Protein AF-A0A924C9G8-F1 (afdb_monomer_lite)

Secondary structure (DSSP, 8-state):
-HHHHHHHHHHHHHTSTTSSS-HHHHHHHTT---HHHHHHHHHHHHSS-HHHHHHT--

Radius of gyration: 10.07 Å; chains: 1; bounding box: 21×20×28 Å

Structure (mmCIF, N/CA/C/O backbone):
data_AF-A0A924C9G8-F1
#
_entry.id   AF-A0A924C9G8-F1
#
loop_
_atom_site.group_PDB
_atom_site.id
_atom_site.type_symbol
_atom_site.label_atom_id
_atom_site.label_alt_id
_atom_site.label_comp_id
_atom_site.label_asym_id
_atom_site.label_entity_id
_atom_site.label_seq_id
_atom_site.pdbx_PDB_ins_code
_atom_site.Cartn_x
_atom_site.Cartn_y
_atom_site.Cartn_z
_atom_site.occupancy
_atom_site.B_iso_or_equiv
_atom_site.auth_seq_id
_atom_site.auth_comp_id
_atom_site.auth_asym_id
_atom_site.auth_atom_id
_atom_site.pdbx_PDB_model_num
ATOM 1 N N . MET A 1 1 ? 4.212 -3.052 -15.813 1.00 58.91 1 MET A N 1
ATOM 2 C CA . MET A 1 1 ? 4.924 -3.885 -14.811 1.00 58.91 1 MET A CA 1
ATOM 3 C C . MET A 1 1 ? 4.633 -3.469 -13.363 1.00 58.91 1 MET A C 1
ATOM 5 O O . MET A 1 1 ? 4.198 -4.317 -12.596 1.00 58.91 1 MET A O 1
ATOM 9 N N . ASN A 1 2 ? 4.767 -2.194 -12.969 1.00 66.69 2 ASN A N 1
ATOM 10 C CA . ASN A 1 2 ? 4.556 -1.780 -11.565 1.00 66.69 2 ASN A CA 1
ATOM 11 C C . ASN A 1 2 ? 3.114 -1.935 -11.046 1.00 66.69 2 ASN A C 1
ATOM 13 O O . ASN A 1 2 ? 2.932 -2.236 -9.875 1.00 66.69 2 ASN A O 1
ATOM 17 N N . LYS A 1 3 ? 2.097 -1.772 -11.904 1.00 71.19 3 LYS A N 1
ATOM 18 C CA . LYS A 1 3 ? 0.678 -1.917 -11.520 1.00 71.19 3 LYS A CA 1
ATOM 19 C C . LYS A 1 3 ? 0.335 -3.333 -11.048 1.00 71.19 3 LYS A C 1
ATOM 21 O O . LYS A 1 3 ? -0.322 -3.490 -10.029 1.00 71.19 3 LYS A O 1
ATOM 26 N N . HIS A 1 4 ? 0.841 -4.347 -11.751 1.00 77.75 4 HIS A N 1
ATOM 27 C CA . HIS A 1 4 ? 0.615 -5.749 -11.400 1.00 77.75 4 HIS A CA 1
ATOM 28 C C . HIS A 1 4 ? 1.290 -6.100 -10.069 1.00 77.75 4 HIS A C 1
ATOM 30 O O . HIS A 1 4 ? 0.638 -6.608 -9.168 1.00 77.75 4 HIS A O 1
ATOM 36 N N . ARG A 1 5 ? 2.556 -5.692 -9.895 1.00 76.69 5 ARG A N 1
ATOM 37 C CA . ARG A 1 5 ? 3.308 -5.866 -8.640 1.00 76.69 5 ARG A CA 1
ATOM 38 C C . ARG A 1 5 ? 2.560 -5.292 -7.441 1.00 76.69 5 ARG A C 1
ATOM 40 O O . ARG A 1 5 ? 2.460 -5.948 -6.417 1.00 76.69 5 ARG A O 1
ATOM 47 N N . VAL A 1 6 ? 1.981 -4.102 -7.588 1.00 75.44 6 VAL A N 1
ATOM 48 C CA . VAL A 1 6 ? 1.259 -3.443 -6.491 1.00 75.44 6 VAL A CA 1
ATOM 49 C C . VAL A 1 6 ? -0.069 -4.116 -6.192 1.00 75.44 6 VAL A C 1
ATOM 51 O O . VAL A 1 6 ? -0.442 -4.182 -5.028 1.00 75.44 6 VAL A O 1
ATOM 54 N N . SER A 1 7 ? -0.757 -4.644 -7.206 1.00 79.00 7 SER A N 1
ATOM 55 C CA . SER A 1 7 ? -1.970 -5.438 -6.994 1.00 79.00 7 SER A CA 1
ATOM 56 C C . SER A 1 7 ? -1.669 -6.663 -6.134 1.00 79.00 7 SER A C 1
ATOM 58 O O . SER A 1 7 ? -2.317 -6.861 -5.114 1.00 79.00 7 SER A O 1
ATOM 60 N N . ILE A 1 8 ? -0.611 -7.406 -6.477 1.00 76.81 8 ILE A N 1
ATOM 61 C CA . ILE A 1 8 ? -0.207 -8.609 -5.742 1.00 76.81 8 ILE A CA 1
ATOM 62 C C . ILE A 1 8 ? 0.278 -8.242 -4.332 1.00 76.81 8 ILE A C 1
ATOM 64 O O . ILE A 1 8 ? -0.099 -8.890 -3.365 1.00 76.81 8 ILE A O 1
ATOM 68 N N . THR A 1 9 ? 1.042 -7.150 -4.177 1.00 75.75 9 THR A N 1
ATOM 69 C CA . THR A 1 9 ? 1.453 -6.661 -2.849 1.00 75.75 9 THR A CA 1
ATOM 70 C C . THR A 1 9 ? 0.259 -6.220 -1.995 1.00 75.75 9 THR A C 1
ATOM 72 O O . THR A 1 9 ? 0.279 -6.392 -0.779 1.00 75.75 9 THR A O 1
ATOM 75 N N . LYS A 1 10 ? -0.786 -5.645 -2.602 1.00 75.81 10 LYS A N 1
ATOM 76 C CA . LYS A 1 10 ? -2.015 -5.244 -1.905 1.00 75.81 10 LYS A CA 1
ATOM 77 C C . LYS A 1 10 ? -2.798 -6.467 -1.434 1.00 75.81 10 LYS A C 1
ATOM 79 O O . LYS A 1 10 ? -3.241 -6.490 -0.294 1.00 75.81 10 LYS A O 1
ATOM 84 N N . GLU A 1 11 ? -2.930 -7.472 -2.291 1.00 78.12 11 GLU A N 1
ATOM 85 C CA . GLU A 1 11 ? -3.599 -8.738 -1.977 1.00 78.12 11 GLU A CA 1
ATOM 86 C C . GLU A 1 11 ? -2.848 -9.503 -0.877 1.00 78.12 11 GLU A C 1
ATOM 88 O O . GLU A 1 11 ? -3.447 -9.952 0.094 1.00 78.12 11 GLU A O 1
ATOM 93 N N . ALA A 1 12 ? -1.517 -9.519 -0.956 1.00 75.62 12 ALA A N 1
ATOM 94 C CA . ALA A 1 12 ? -0.627 -9.995 0.095 1.00 75.62 12 ALA A CA 1
ATOM 95 C C . ALA A 1 12 ? -0.882 -9.283 1.437 1.00 75.62 12 ALA A C 1
ATOM 97 O O . ALA A 1 12 ? -1.116 -9.938 2.450 1.00 75.62 12 ALA A O 1
ATOM 98 N N . LEU A 1 13 ? -0.891 -7.946 1.445 1.00 72.75 13 LEU A N 1
ATOM 99 C CA . LEU A 1 13 ? -1.150 -7.151 2.651 1.00 72.75 13 LEU A CA 1
ATOM 100 C C . LEU A 1 13 ? -2.560 -7.365 3.223 1.00 72.75 13 LEU A C 1
ATOM 102 O O . LEU A 1 13 ? -2.713 -7.343 4.438 1.00 72.75 13 LEU A O 1
ATOM 106 N N . LEU A 1 14 ? -3.565 -7.581 2.369 1.00 72.31 14 LEU A N 1
ATOM 107 C CA . LEU A 1 14 ? -4.945 -7.882 2.772 1.00 72.31 14 LEU A CA 1
ATOM 108 C C . LEU A 1 14 ? -5.106 -9.301 3.320 1.00 72.31 14 LEU A C 1
ATOM 110 O O . LEU A 1 14 ? -5.940 -9.532 4.186 1.00 72.31 14 LEU A O 1
ATOM 114 N N . SER A 1 15 ? -4.316 -10.253 2.827 1.00 70.25 15 SER A N 1
ATOM 115 C CA . SER A 1 15 ? -4.435 -11.663 3.195 1.00 70.25 15 SER A CA 1
ATOM 116 C C . SER A 1 15 ? -3.953 -11.971 4.623 1.00 70.25 15 SER A C 1
ATOM 118 O O . SER A 1 15 ? -3.969 -13.142 4.999 1.00 70.25 15 SER A O 1
ATOM 120 N N . GLY A 1 16 ? -3.443 -11.000 5.395 1.00 63.97 16 GLY A N 1
ATOM 121 C CA . GLY A 1 16 ? -2.892 -11.211 6.751 1.00 63.97 16 GLY A CA 1
ATOM 122 C C . GLY A 1 16 ? -1.590 -12.033 6.797 1.00 63.97 16 GLY A C 1
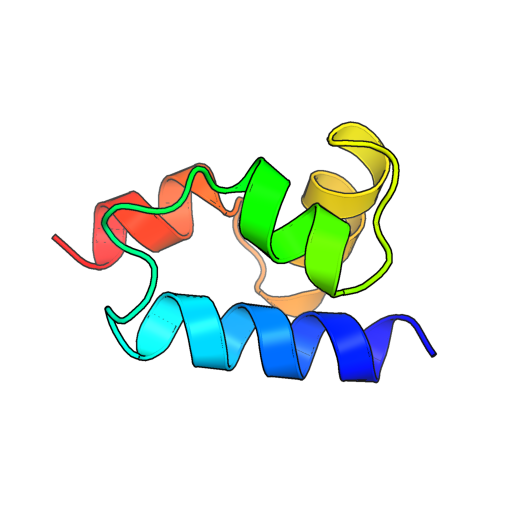ATOM 123 O O . GLY A 1 16 ? -0.815 -11.955 7.744 1.00 63.97 16 GLY A O 1
ATOM 124 N N . LYS A 1 17 ? -1.253 -12.743 5.711 1.00 57.94 17 LYS A N 1
ATOM 125 C CA . LYS A 1 17 ? -0.056 -13.592 5.551 1.00 57.94 17 LYS A CA 1
ATOM 126 C C . LYS A 1 17 ? 1.275 -12.900 5.843 1.00 57.94 17 LYS A C 1
ATOM 128 O O . LYS A 1 17 ? 2.276 -13.572 6.068 1.00 57.94 17 LYS A O 1
ATOM 133 N N . TYR A 1 18 ? 1.296 -11.574 5.833 1.00 62.34 18 TYR A N 1
ATOM 134 C CA . TYR A 1 18 ? 2.502 -10.783 6.018 1.00 62.34 18 TYR A CA 1
ATOM 135 C C . TYR A 1 18 ? 2.453 -9.895 7.263 1.00 62.34 18 TYR A C 1
ATOM 137 O O . TYR A 1 18 ? 3.240 -8.956 7.370 1.00 62.34 18 TYR A O 1
ATOM 145 N N . GLU A 1 19 ? 1.586 -10.191 8.233 1.00 57.94 19 GLU A N 1
ATOM 146 C CA . GLU A 1 19 ? 1.574 -9.499 9.529 1.00 57.94 19 GLU A CA 1
ATOM 147 C C .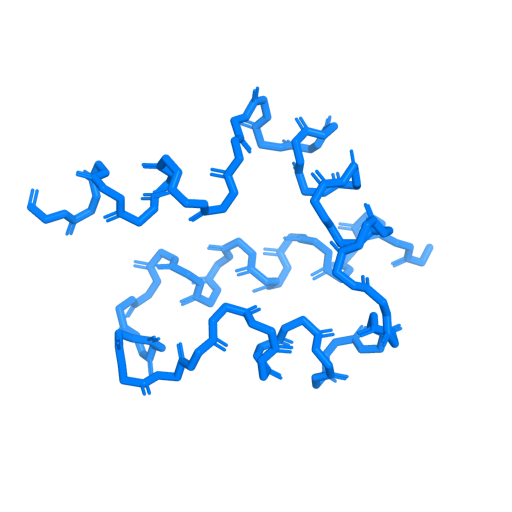 GLU A 1 19 ? 2.949 -9.508 10.219 1.00 57.94 19 GLU A C 1
ATOM 149 O O . GLU A 1 19 ? 3.360 -8.483 10.775 1.00 57.94 19 GLU A O 1
ATOM 154 N N . ASN A 1 20 ? 3.684 -10.620 10.078 1.00 59.53 20 ASN A N 1
ATOM 155 C CA . ASN A 1 20 ? 5.044 -10.821 10.589 1.00 59.53 20 ASN A CA 1
ATOM 156 C C . ASN A 1 20 ? 6.156 -10.379 9.619 1.00 59.53 20 ASN A C 1
ATOM 158 O O . ASN A 1 20 ? 7.308 -10.227 10.024 1.00 59.53 20 ASN A O 1
ATOM 162 N N . HIS A 1 21 ? 5.840 -10.136 8.345 1.00 59.19 21 HIS A N 1
ATOM 163 C CA . HIS A 1 21 ? 6.823 -9.646 7.385 1.00 59.19 21 HIS A CA 1
ATOM 164 C C . HIS A 1 21 ? 6.855 -8.119 7.402 1.00 59.19 21 HIS A C 1
ATOM 166 O O . HIS A 1 21 ? 5.847 -7.421 7.289 1.00 59.19 21 HIS A O 1
ATOM 172 N N . SER A 1 22 ? 8.057 -7.560 7.515 1.00 65.44 22 SER A N 1
ATOM 173 C CA . SER A 1 22 ? 8.225 -6.115 7.422 1.00 65.44 22 SER A CA 1
ATOM 174 C C . SER A 1 22 ? 7.746 -5.639 6.043 1.00 65.44 22 SER A C 1
ATOM 176 O O . SER A 1 22 ? 8.085 -6.248 5.033 1.00 65.44 22 SER A O 1
ATOM 178 N N . ARG A 1 23 ? 6.987 -4.533 5.982 1.00 65.44 23 ARG A N 1
ATOM 179 C CA . ARG A 1 23 ? 6.446 -3.897 4.750 1.00 65.44 23 ARG A CA 1
ATOM 180 C C . ARG A 1 23 ? 7.455 -3.835 3.594 1.00 65.44 23 ARG A C 1
ATOM 182 O O . ARG A 1 23 ? 7.087 -3.868 2.426 1.00 65.44 23 ARG A O 1
ATOM 189 N N . PHE A 1 24 ? 8.731 -3.709 3.947 1.00 66.31 24 PHE A N 1
ATOM 190 C CA . PHE A 1 24 ? 9.845 -3.667 3.017 1.00 66.31 24 PHE A CA 1
ATOM 191 C C . PHE A 1 24 ? 10.208 -5.041 2.436 1.00 66.31 24 PHE A C 1
ATOM 193 O O . PHE A 1 24 ? 10.542 -5.108 1.265 1.00 66.31 24 PHE A O 1
ATOM 200 N N . GLY A 1 25 ? 10.101 -6.126 3.207 1.00 72.50 25 GLY A N 1
ATOM 201 C CA . GLY A 1 25 ? 10.369 -7.491 2.744 1.00 72.50 25 GLY A CA 1
ATOM 202 C C . GLY A 1 25 ? 9.397 -7.932 1.652 1.00 72.50 25 GLY A C 1
ATOM 203 O O . GLY A 1 25 ? 9.830 -8.405 0.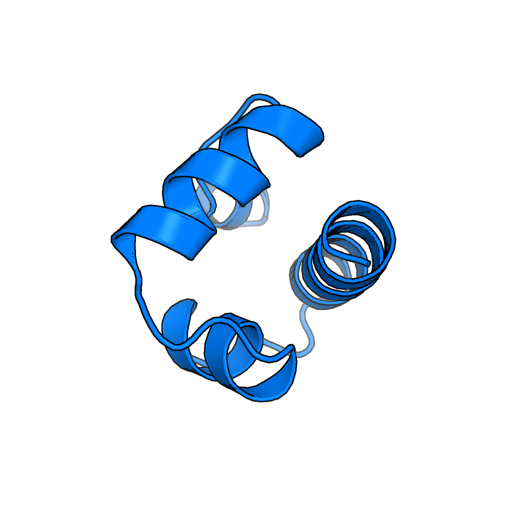611 1.00 72.50 25 GLY A O 1
ATOM 204 N N . ILE A 1 26 ? 8.104 -7.646 1.830 1.00 71.88 26 ILE A N 1
ATOM 205 C CA . ILE A 1 26 ? 7.074 -7.903 0.810 1.00 71.88 26 ILE A CA 1
ATOM 206 C C . ILE A 1 26 ? 7.396 -7.114 -0.465 1.00 71.88 26 ILE A C 1
ATOM 208 O O . ILE A 1 26 ? 7.466 -7.659 -1.560 1.00 71.88 26 ILE A O 1
ATOM 212 N N . ALA A 1 27 ? 7.643 -5.809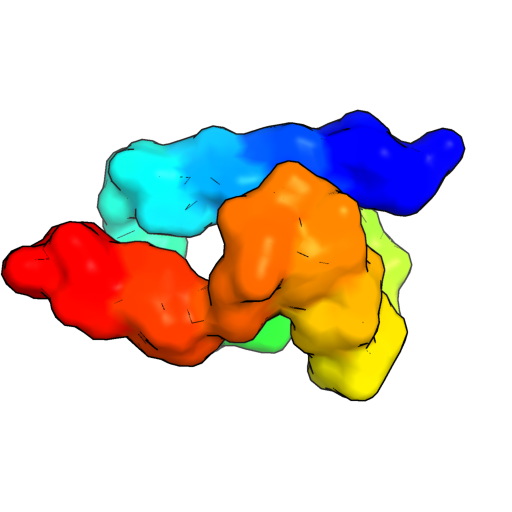 -0.322 1.00 73.44 27 ALA A N 1
ATOM 213 C CA . ALA A 1 27 ? 7.976 -4.942 -1.445 1.00 73.44 27 ALA A CA 1
ATOM 214 C C . ALA A 1 27 ? 9.240 -5.420 -2.184 1.00 73.44 27 ALA A C 1
ATOM 216 O O . ALA A 1 27 ? 9.276 -5.402 -3.416 1.00 73.44 27 ALA A O 1
ATOM 217 N N . HIS A 1 28 ? 10.243 -5.880 -1.436 1.00 76.50 28 HIS A N 1
ATOM 218 C CA . HIS A 1 28 ? 11.490 -6.414 -1.964 1.00 76.50 28 HIS A CA 1
ATOM 219 C C . HIS A 1 28 ? 11.263 -7.693 -2.780 1.00 76.50 28 HIS A C 1
ATOM 221 O O . HIS A 1 28 ? 11.768 -7.782 -3.897 1.00 76.50 28 HIS A O 1
ATOM 227 N N . GLU A 1 29 ? 10.422 -8.620 -2.304 1.00 73.00 29 GLU A N 1
ATOM 228 C CA . GLU A 1 29 ? 10.036 -9.822 -3.064 1.00 73.00 29 GLU A CA 1
ATOM 229 C C . GLU A 1 29 ? 9.326 -9.494 -4.385 1.00 73.00 29 GLU A C 1
ATOM 231 O O . GLU A 1 29 ? 9.535 -10.161 -5.395 1.00 73.00 29 GLU A O 1
ATOM 236 N N . PHE A 1 30 ? 8.551 -8.407 -4.429 1.00 71.94 30 PHE A N 1
ATOM 237 C CA . PHE A 1 30 ? 7.893 -7.948 -5.659 1.00 71.94 30 PHE A CA 1
ATOM 238 C C . PHE A 1 30 ? 8.774 -7.036 -6.533 1.00 71.94 30 PHE A C 1
ATOM 240 O O . PHE A 1 30 ? 8.296 -6.441 -7.507 1.00 71.94 30 PHE A O 1
ATOM 247 N N . GLY A 1 31 ? 10.070 -6.924 -6.227 1.00 73.88 31 GLY A N 1
ATOM 248 C CA . GLY A 1 31 ? 11.049 -6.192 -7.030 1.00 73.88 31 GLY A CA 1
ATOM 249 C C . GLY A 1 31 ? 11.045 -4.678 -6.807 1.00 73.88 31 GLY A C 1
ATOM 250 O O . GLY A 1 31 ? 11.397 -3.924 -7.721 1.00 73.88 31 GLY A O 1
ATOM 251 N N . PHE A 1 32 ? 10.622 -4.214 -5.628 1.00 74.56 32 PHE A N 1
ATOM 252 C CA . PHE A 1 32 ? 10.892 -2.857 -5.157 1.00 74.56 32 PHE A CA 1
ATOM 253 C C . PHE A 1 32 ? 12.161 -2.847 -4.304 1.00 74.56 32 PHE A C 1
ATOM 255 O O . PHE A 1 32 ? 12.137 -3.174 -3.124 1.00 74.56 32 PHE A O 1
ATOM 262 N N . ASN A 1 33 ? 13.259 -2.379 -4.894 1.00 71.12 33 ASN A N 1
ATOM 263 C CA . ASN A 1 33 ? 14.535 -2.238 -4.187 1.00 71.12 33 ASN A CA 1
ATOM 264 C C . ASN A 1 33 ? 14.516 -1.129 -3.117 1.00 71.12 33 ASN A C 1
ATOM 266 O O . ASN A 1 33 ? 15.298 -1.157 -2.174 1.00 71.12 33 ASN A O 1
ATOM 270 N N . PHE A 1 34 ? 13.626 -0.135 -3.251 1.00 75.94 34 PHE A N 1
ATOM 271 C CA . PHE A 1 34 ? 13.623 1.062 -2.406 1.00 75.94 34 PHE A CA 1
ATOM 272 C C . PHE A 1 34 ? 12.262 1.359 -1.778 1.00 75.94 34 PHE A C 1
ATOM 274 O O . PHE A 1 34 ? 11.222 1.343 -2.446 1.00 75.94 34 PHE A O 1
ATOM 281 N N . LYS A 1 35 ? 12.297 1.783 -0.506 1.00 75.19 35 LYS A N 1
ATOM 282 C CA . LYS A 1 35 ? 11.112 2.132 0.302 1.00 75.19 35 LYS A CA 1
ATOM 283 C C . LYS A 1 35 ? 10.365 3.311 -0.299 1.00 75.19 35 LYS A C 1
ATOM 285 O O . LYS A 1 35 ? 9.142 3.323 -0.306 1.00 75.19 35 LYS A O 1
ATOM 290 N N . ALA A 1 36 ? 11.105 4.299 -0.803 1.00 81.00 36 ALA A N 1
ATOM 291 C CA . ALA A 1 36 ? 10.546 5.511 -1.390 1.00 81.00 36 ALA A CA 1
ATOM 292 C C . ALA A 1 36 ? 9.736 5.200 -2.657 1.00 81.00 36 ALA A C 1
ATOM 294 O O . ALA A 1 36 ? 8.590 5.636 -2.775 1.00 81.00 36 ALA A O 1
ATOM 295 N N . SER A 1 37 ? 10.290 4.383 -3.562 1.00 82.00 37 SER A N 1
ATOM 296 C CA . SER A 1 37 ? 9.579 3.922 -4.760 1.00 82.00 37 SER A CA 1
ATOM 297 C C . SER A 1 37 ? 8.358 3.092 -4.394 1.00 82.00 37 SER A C 1
ATOM 299 O O . SER A 1 37 ? 7.283 3.333 -4.937 1.00 82.00 37 SER A O 1
ATOM 301 N N . PHE A 1 38 ? 8.488 2.175 -3.432 1.00 80.12 38 PHE A N 1
ATOM 302 C CA . PHE A 1 38 ? 7.351 1.398 -2.952 1.00 80.12 38 PHE A CA 1
ATOM 303 C C . PHE A 1 38 ? 6.250 2.289 -2.371 1.00 80.12 38 PHE A C 1
ATOM 305 O O . PHE A 1 38 ? 5.129 2.226 -2.853 1.00 80.12 38 PHE A O 1
ATOM 312 N N . ASN A 1 39 ? 6.551 3.178 -1.419 1.00 79.12 39 ASN A N 1
ATOM 313 C CA . ASN A 1 39 ? 5.554 4.064 -0.806 1.00 79.12 39 ASN A CA 1
ATOM 314 C C . ASN A 1 39 ? 4.822 4.918 -1.844 1.00 79.12 39 ASN A C 1
ATOM 316 O O . ASN A 1 39 ? 3.603 5.063 -1.782 1.00 79.12 39 ASN A O 1
ATOM 320 N N . ARG A 1 40 ? 5.565 5.490 -2.796 1.00 84.44 40 ARG A N 1
ATOM 321 C CA . ARG A 1 40 ? 5.017 6.397 -3.808 1.00 84.44 40 ARG A CA 1
ATOM 322 C C . ARG A 1 40 ? 4.112 5.653 -4.785 1.00 84.44 40 ARG A C 1
ATOM 324 O O . ARG A 1 40 ? 3.041 6.142 -5.130 1.00 84.44 40 ARG A O 1
ATOM 331 N N . VAL A 1 41 ? 4.529 4.460 -5.199 1.00 82.56 41 VAL A N 1
ATOM 332 C CA . VAL A 1 41 ? 3.757 3.610 -6.102 1.00 82.56 41 VAL A CA 1
ATOM 333 C C . VAL A 1 41 ? 2.555 3.004 -5.370 1.00 82.56 41 VAL A C 1
ATOM 335 O O . VAL A 1 41 ? 1.444 3.085 -5.879 1.00 82.56 41 VAL A O 1
ATOM 338 N N . PHE A 1 42 ? 2.740 2.477 -4.161 1.00 81.00 42 PHE A N 1
ATOM 339 C CA . PHE A 1 42 ? 1.677 1.921 -3.327 1.00 81.00 42 PHE A CA 1
ATOM 340 C C . PHE A 1 42 ? 0.583 2.957 -3.085 1.00 81.00 42 PHE A C 1
ATOM 342 O O . PHE A 1 42 ? -0.548 2.729 -3.498 1.00 81.00 42 PHE A O 1
ATOM 349 N N . LYS A 1 43 ? 0.938 4.147 -2.580 1.00 84.00 43 LYS A N 1
ATOM 350 C CA . LYS A 1 43 ? -0.011 5.252 -2.377 1.00 84.00 43 LYS A CA 1
ATOM 351 C C . LYS A 1 43 ? -0.718 5.662 -3.670 1.00 84.00 43 LYS A C 1
ATOM 353 O O . LYS A 1 43 ? -1.901 5.969 -3.643 1.00 84.00 43 LYS A O 1
ATOM 358 N N . LYS A 1 44 ? -0.034 5.630 -4.819 1.00 83.31 44 LYS A N 1
ATOM 359 C CA . LYS A 1 44 ? -0.654 5.929 -6.121 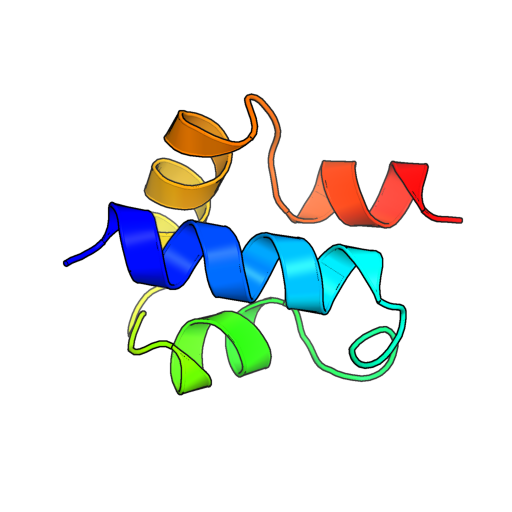1.00 83.31 44 LYS A CA 1
ATOM 360 C C . LYS A 1 44 ? -1.732 4.909 -6.518 1.00 83.31 44 LYS A C 1
ATOM 362 O O . LYS A 1 44 ? -2.656 5.269 -7.236 1.00 83.31 44 LYS A O 1
ATOM 367 N N . PHE A 1 45 ? -1.614 3.654 -6.087 1.00 79.50 45 PHE A N 1
ATOM 368 C CA . PHE A 1 45 ? -2.561 2.587 -6.430 1.00 79.50 45 PHE A CA 1
ATOM 369 C C . PHE A 1 45 ? -3.621 2.326 -5.359 1.00 79.50 45 PHE A C 1
ATOM 371 O O . PHE A 1 45 ? -4.744 1.966 -5.701 1.00 79.50 45 PHE A O 1
ATOM 378 N N . THR A 1 46 ? -3.281 2.464 -4.080 1.00 77.25 46 THR A N 1
ATOM 379 C CA . THR A 1 46 ? -4.193 2.218 -2.954 1.00 77.25 46 THR A CA 1
ATOM 380 C C . THR A 1 46 ? -4.795 3.498 -2.383 1.00 77.25 46 THR A C 1
ATOM 382 O O . THR A 1 46 ? -5.746 3.415 -1.619 1.00 77.25 46 THR A O 1
ATOM 385 N N . GLY A 1 47 ? -4.255 4.669 -2.729 1.00 81.81 47 GLY A N 1
ATOM 386 C CA . GLY A 1 47 ? -4.646 5.969 -2.175 1.00 81.81 47 GLY A CA 1
ATOM 387 C C . GLY A 1 47 ? -3.983 6.300 -0.834 1.00 81.81 47 GLY A C 1
ATOM 388 O O . GLY A 1 47 ? -3.823 7.475 -0.507 1.00 81.81 47 GLY A O 1
ATOM 389 N N . ILE A 1 48 ? -3.522 5.290 -0.090 1.00 83.00 48 ILE A N 1
ATOM 390 C CA . ILE A 1 48 ? -2.977 5.434 1.268 1.00 83.00 48 ILE A CA 1
ATOM 391 C C . ILE A 1 48 ? -1.592 4.803 1.402 1.00 83.00 48 ILE A C 1
ATOM 393 O O . ILE A 1 48 ? -1.161 4.006 0.566 1.00 83.00 48 ILE A O 1
ATOM 397 N N . THR A 1 49 ? -0.840 5.173 2.438 1.00 81.56 49 THR A N 1
ATOM 398 C CA . THR A 1 49 ? 0.482 4.570 2.656 1.00 81.56 49 THR A CA 1
ATOM 399 C C . THR A 1 49 ? 0.357 3.122 3.153 1.00 81.56 49 THR A C 1
ATOM 401 O O . THR A 1 49 ? -0.623 2.777 3.810 1.00 81.56 49 THR A O 1
ATOM 404 N N . PRO A 1 50 ? 1.351 2.248 2.903 1.00 74.25 50 PRO A N 1
ATOM 405 C CA . PRO A 1 50 ? 1.324 0.871 3.415 1.00 74.25 50 PRO A CA 1
ATOM 406 C C . PRO A 1 50 ? 1.324 0.812 4.952 1.00 74.25 50 PRO A C 1
ATOM 408 O O . PRO A 1 50 ? 0.887 -0.172 5.536 1.00 74.25 50 PRO A O 1
ATOM 411 N N . SER A 1 51 ? 1.809 1.867 5.617 1.00 73.69 51 SER A N 1
ATOM 412 C CA . SER A 1 51 ? 1.711 2.025 7.071 1.00 73.69 51 SER A CA 1
ATOM 413 C C . SER A 1 51 ? 0.272 2.254 7.532 1.00 73.69 51 SER A C 1
ATOM 415 O O . SER A 1 51 ? -0.136 1.642 8.510 1.00 73.69 51 SER A O 1
ATOM 417 N N . GLU A 1 52 ? -0.480 3.114 6.838 1.00 77.75 52 GLU A N 1
ATOM 418 C CA . GLU A 1 52 ? -1.904 3.348 7.119 1.00 77.75 52 GLU A CA 1
ATOM 419 C C . GLU A 1 52 ? -2.736 2.111 6.795 1.00 77.75 52 GLU A C 1
ATOM 421 O O . GLU A 1 52 ? -3.533 1.695 7.621 1.00 77.75 52 GLU A O 1
ATOM 426 N N . PHE A 1 53 ? -2.477 1.467 5.652 1.00 78.25 53 PHE A N 1
ATOM 427 C CA . PHE A 1 53 ? -3.192 0.263 5.223 1.00 78.25 53 PHE A CA 1
ATOM 428 C C . PHE A 1 53 ? -3.104 -0.873 6.254 1.00 78.25 53 PHE A C 1
ATOM 430 O O . PHE A 1 53 ? -4.096 -1.541 6.510 1.00 78.25 53 PHE A O 1
ATOM 437 N N . LYS A 1 54 ? -1.934 -1.061 6.888 1.00 68.88 54 LYS A N 1
ATOM 438 C CA . LYS A 1 54 ? -1.774 -2.031 7.985 1.00 68.88 54 LYS A CA 1
ATOM 439 C C . LYS A 1 54 ? -2.526 -1.601 9.247 1.00 68.88 54 LYS A C 1
ATOM 441 O O . LYS A 1 54 ? -3.087 -2.445 9.922 1.00 68.88 54 LYS A O 1
ATOM 446 N N . LYS A 1 55 ? -2.551 -0.302 9.556 1.00 71.00 55 LYS A N 1
ATOM 447 C CA . LYS A 1 55 ? -3.226 0.235 10.747 1.00 71.00 55 LYS A CA 1
ATOM 448 C C . LYS A 1 55 ? -4.753 0.108 10.673 1.00 71.00 55 LYS A C 1
ATOM 450 O O . LYS A 1 55 ? -5.406 0.127 11.701 1.00 71.00 55 LYS A O 1
ATOM 455 N N . THR A 1 56 ? -5.314 0.021 9.468 1.00 65.19 56 THR A N 1
ATOM 456 C CA . THR A 1 56 ? -6.747 -0.238 9.242 1.00 65.19 56 THR A CA 1
ATOM 457 C C . THR A 1 56 ? -7.088 -1.732 9.238 1.00 65.19 56 THR A C 1
ATOM 459 O O . THR A 1 56 ? -8.262 -2.076 9.239 1.00 65.19 56 THR A O 1
ATOM 462 N N . AL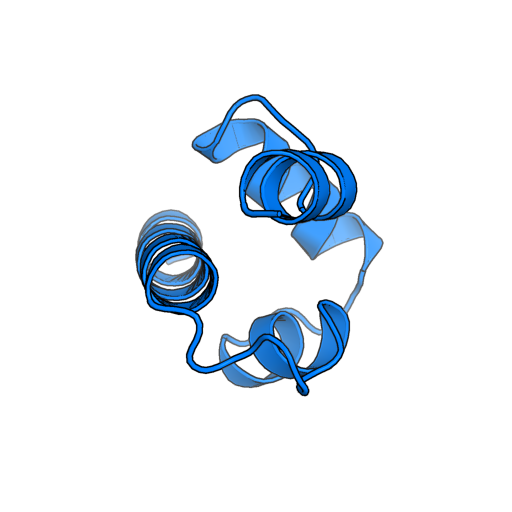A A 1 57 ? -6.085 -2.612 9.182 1.00 59.75 57 ALA A N 1
ATOM 463 C CA . ALA A 1 57 ? -6.260 -4.064 9.198 1.00 59.75 57 ALA A CA 1
ATOM 464 C C . ALA A 1 57 ? -6.109 -4.676 10.608 1.00 59.75 57 ALA A C 1
ATOM 466 O O . ALA A 1 57 ? -6.113 -5.897 10.723 1.00 59.75 57 ALA A O 1
ATOM 467 N N . GLU A 1 58 ? -5.947 -3.836 11.637 1.00 48.81 58 GLU A N 1
ATOM 468 C CA . GLU A 1 58 ? -5.964 -4.204 13.063 1.00 48.81 58 GLU A CA 1
ATOM 469 C C . GLU A 1 58 ? -7.369 -4.022 13.650 1.00 48.81 58 GLU A C 1
ATOM 471 O O . GLU A 1 58 ? -8.051 -3.052 13.237 1.00 48.81 58 GLU A O 1
#

pLDDT: mean 72.92, std 7.83, range [48.81, 84.44]

Foldseek 3Di:
DLLVLLVVLLVCLLVCVCVVPDSVNSCVVSPNPDPVVCQVSNCVNVVDGSVVSNVVVD

Sequence (58 aa):
MNKHRVSITKEALLSGKYENHSRFGIAHEFGFNFKASFNRVFKKFTGITPSEFKKTAE